Protein AF-A0A916QT45-F1 (afdb_monomer_lite)

Radius of gyration: 19.79 Å; chains: 1; bounding box: 48×44×43 Å

Secondary structure (DSSP, 8-state):
--S--STTSTT--SSS-----HHHHHHHHHHHHHT--TTSSS-HHHHHHHHHHHHHHHHHT--TT------SSHHHHHHHHHHHHHHHHH-STHHHH-GGGSPP--EEEETT--THHHHHHHHTTS-GGGEEEEPB-TTS-B----

InterPro domains:
  IPR002129 Pyridoxal phosphate-dependent decarboxylase, major domain [PF00282] (5-143)
  IPR015421 Pyridoxal phosphate-dependent transferase, major domain [G3DSA:3.40.640.10] (36-143)
  IPR015424 Pyridoxal phosphate-dependent transferase [SSF53383] (1-142)

pLDDT: mean 93.57, std 6.1, range [48.03, 98.12]

Structure (mmCIF, N/CA/C/O backbone):
data_AF-A0A916QT45-F1
#
_entry.id   AF-A0A916QT45-F1
#
loop_
_atom_site.group_PDB
_atom_site.id
_atom_site.type_symbol
_atom_site.label_atom_id
_atom_site.label_alt_id
_atom_site.label_comp_id
_atom_site.label_asym_id
_atom_site.label_entity_id
_atom_site.label_seq_id
_atom_site.pdbx_PDB_ins_code
_atom_site.Cartn_x
_atom_site.Cartn_y
_atom_site.Cartn_z
_atom_site.occupancy
_atom_site.B_iso_or_equiv
_atom_site.auth_seq_id
_atom_site.auth_comp_id
_atom_site.auth_asym_id
_atom_site.auth_atom_id
_atom_site.pdbx_PDB_model_num
ATOM 1 N N . MET A 1 1 ? 25.832 -0.680 -13.614 1.00 63.75 1 MET A N 1
ATOM 2 C CA . MET A 1 1 ? 26.487 -0.327 -12.335 1.00 63.75 1 MET A CA 1
ATOM 3 C C . MET A 1 1 ? 26.883 -1.612 -11.617 1.00 63.75 1 MET A C 1
ATOM 5 O O . MET A 1 1 ? 26.058 -2.522 -11.607 1.00 63.75 1 MET A O 1
ATOM 9 N N . PRO A 1 2 ? 28.110 -1.735 -11.081 1.00 84.38 2 PRO A N 1
ATOM 10 C CA . PRO A 1 2 ? 28.493 -2.879 -10.246 1.00 84.38 2 PRO A CA 1
ATOM 11 C C . PRO A 1 2 ? 27.736 -2.877 -8.898 1.00 84.38 2 PRO A C 1
ATOM 13 O O . PRO A 1 2 ? 27.204 -1.843 -8.504 1.00 84.38 2 PRO A O 1
ATOM 16 N N . TYR A 1 3 ? 27.702 -4.024 -8.204 1.00 88.44 3 TYR A N 1
ATOM 17 C CA . TYR A 1 3 ? 27.077 -4.222 -6.875 1.00 88.44 3 TYR A CA 1
ATOM 18 C C . TYR A 1 3 ? 25.555 -3.999 -6.798 1.00 88.44 3 TYR A C 1
ATOM 20 O O . TYR A 1 3 ? 25.039 -3.455 -5.826 1.00 88.44 3 TYR A O 1
ATOM 28 N N . ALA A 1 4 ? 24.817 -4.432 -7.822 1.00 86.94 4 ALA A N 1
ATOM 29 C CA . ALA A 1 4 ? 23.355 -4.443 -7.780 1.00 86.94 4 ALA A CA 1
ATOM 30 C C . ALA A 1 4 ? 22.813 -5.468 -6.761 1.00 86.94 4 ALA A C 1
ATOM 32 O O . ALA A 1 4 ? 23.509 -6.407 -6.378 1.00 86.94 4 ALA A O 1
ATOM 33 N N . THR A 1 5 ? 21.535 -5.338 -6.400 1.00 86.50 5 THR A N 1
ATOM 34 C CA . THR A 1 5 ? 20.801 -6.172 -5.424 1.00 86.50 5 THR A CA 1
ATOM 35 C C . THR A 1 5 ? 20.829 -7.680 -5.715 1.00 86.50 5 THR A C 1
ATOM 37 O O . THR A 1 5 ? 20.501 -8.485 -4.849 1.00 86.50 5 THR A O 1
ATOM 40 N N . GLY A 1 6 ? 21.198 -8.079 -6.937 1.00 89.62 6 GLY A N 1
ATOM 41 C CA . GLY A 1 6 ? 21.347 -9.479 -7.345 1.00 89.62 6 GLY A CA 1
ATOM 42 C C . GLY A 1 6 ? 20.037 -10.178 -7.716 1.00 89.62 6 GLY A C 1
ATOM 43 O O . GLY A 1 6 ? 20.062 -11.344 -8.101 1.00 89.62 6 GLY A O 1
ATOM 44 N N . ASN A 1 7 ? 18.904 -9.474 -7.672 1.00 91.81 7 ASN A N 1
ATOM 45 C CA . ASN A 1 7 ? 17.571 -10.011 -7.965 1.00 91.81 7 ASN A CA 1
ATOM 46 C C . ASN A 1 7 ? 17.337 -10.418 -9.422 1.00 91.81 7 ASN A C 1
ATOM 48 O O . ASN A 1 7 ? 16.328 -11.043 -9.726 1.00 91.81 7 ASN A O 1
ATOM 52 N N . THR A 1 8 ? 18.270 -10.102 -10.318 1.00 90.94 8 THR A N 1
ATOM 53 C CA . THR A 1 8 ? 18.274 -10.583 -11.705 1.00 90.94 8 THR A CA 1
ATOM 54 C C . THR A 1 8 ? 18.830 -12.001 -11.848 1.00 90.94 8 THR A C 1
ATOM 56 O O . THR A 1 8 ? 18.688 -12.614 -12.905 1.00 90.94 8 THR A O 1
ATOM 59 N N . HIS A 1 9 ? 19.458 -12.547 -10.804 1.00 91.31 9 HIS A N 1
ATOM 60 C CA . HIS A 1 9 ? 19.978 -13.907 -10.818 1.00 91.31 9 HIS A CA 1
ATOM 61 C C . HIS A 1 9 ? 18.821 -14.923 -10.659 1.00 91.31 9 HIS A C 1
ATOM 63 O O . HIS A 1 9 ? 18.029 -14.791 -9.727 1.00 91.31 9 HIS A O 1
ATOM 69 N N . PRO A 1 10 ? 18.741 -16.005 -11.465 1.00 91.25 10 PRO A N 1
ATOM 70 C CA . PRO A 1 10 ? 17.626 -16.972 -11.428 1.00 91.25 10 PRO A CA 1
ATOM 71 C C . PRO A 1 10 ? 17.504 -17.760 -10.110 1.00 91.25 10 PRO A C 1
ATOM 73 O O . PRO A 1 10 ? 16.509 -18.427 -9.864 1.00 91.25 10 PRO A O 1
ATOM 76 N N . ARG A 1 11 ? 18.535 -17.693 -9.262 1.00 92.44 11 ARG A N 1
ATOM 77 C CA . ARG A 1 11 ? 18.569 -18.260 -7.899 1.00 92.44 11 ARG A CA 1
ATOM 78 C C . ARG A 1 11 ? 18.411 -17.211 -6.790 1.00 92.44 11 ARG A C 1
ATOM 80 O O . ARG A 1 11 ? 18.900 -17.415 -5.682 1.00 92.44 11 ARG A O 1
ATOM 87 N N . PHE A 1 12 ? 17.816 -16.061 -7.088 1.00 92.50 12 PHE A N 1
ATOM 88 C CA . PHE A 1 12 ? 17.494 -15.065 -6.072 1.00 92.50 12 PHE A CA 1
ATOM 89 C C . PHE A 1 12 ? 16.175 -15.429 -5.380 1.00 92.50 12 PHE A C 1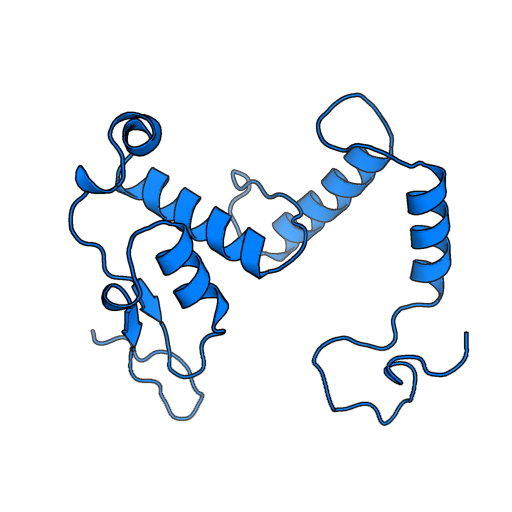
ATOM 91 O O . PHE A 1 12 ? 15.100 -15.243 -5.940 1.00 92.50 12 PHE A O 1
ATOM 98 N N . PHE A 1 13 ? 16.268 -15.943 -4.152 1.00 91.75 13 PHE A N 1
ATOM 99 C CA . PHE A 1 13 ? 15.116 -16.351 -3.330 1.00 91.75 13 PHE A CA 1
ATOM 100 C C . PHE A 1 13 ? 15.026 -15.578 -2.002 1.00 91.75 13 PHE A C 1
ATOM 102 O O . PHE A 1 13 ? 14.330 -15.994 -1.082 1.00 91.75 13 PHE A O 1
ATOM 109 N N . GLY A 1 14 ? 15.769 -14.473 -1.873 1.00 92.19 14 GLY A N 1
ATOM 110 C CA . GLY A 1 14 ? 15.902 -13.723 -0.618 1.00 92.19 14 GLY A CA 1
ATOM 111 C C . GLY A 1 14 ? 14.847 -12.638 -0.391 1.00 92.19 14 GLY A C 1
ATOM 112 O O . GLY A 1 14 ? 14.812 -12.057 0.690 1.00 92.19 14 GLY A O 1
ATOM 113 N N . TRP A 1 15 ? 14.012 -12.329 -1.389 1.00 92.06 15 TRP A N 1
ATOM 114 C CA . TRP A 1 15 ? 12.995 -11.280 -1.290 1.00 92.06 15 TRP A CA 1
ATOM 115 C C . TRP A 1 15 ? 11.810 -11.526 -2.231 1.00 92.06 15 TRP A C 1
ATOM 117 O O . TRP A 1 15 ? 11.900 -12.321 -3.161 1.00 92.06 15 TRP A O 1
ATOM 127 N N . VAL A 1 16 ? 10.703 -10.813 -2.000 1.00 91.00 16 VAL A N 1
ATOM 128 C CA . VAL A 1 16 ? 9.435 -10.978 -2.736 1.00 91.00 16 VAL A CA 1
ATOM 129 C C . VAL A 1 16 ? 9.440 -10.380 -4.152 1.00 91.00 16 VAL A C 1
ATOM 131 O O . VAL A 1 16 ? 8.619 -10.761 -4.980 1.00 91.00 16 VAL A O 1
ATOM 134 N N . HIS A 1 17 ? 10.336 -9.433 -4.455 1.00 88.88 17 HIS A N 1
ATOM 135 C CA . HIS A 1 17 ? 10.357 -8.770 -5.761 1.00 88.88 17 HIS A CA 1
ATOM 136 C C . HIS A 1 17 ? 11.155 -9.585 -6.787 1.00 88.88 17 HIS A C 1
ATOM 138 O O . HIS A 1 17 ? 12.222 -10.121 -6.487 1.00 88.88 17 HIS A O 1
ATOM 144 N N . GLY A 1 18 ? 10.652 -9.641 -8.020 1.00 88.69 18 GLY A N 1
ATOM 145 C CA . GLY A 1 18 ? 11.288 -10.376 -9.112 1.00 88.69 18 GLY A CA 1
ATOM 146 C C . GLY A 1 18 ? 12.478 -9.652 -9.752 1.00 88.69 18 GLY A C 1
ATOM 147 O O . GLY A 1 18 ? 12.954 -8.621 -9.270 1.00 88.69 18 GLY A O 1
ATOM 148 N N . ALA A 1 19 ? 12.929 -10.196 -10.884 1.00 89.94 19 ALA A N 1
ATOM 149 C CA . ALA A 1 19 ? 14.023 -9.664 -11.702 1.00 89.94 19 ALA A CA 1
ATOM 150 C C . ALA A 1 19 ? 13.630 -8.457 -12.582 1.00 89.94 19 ALA A C 1
ATOM 152 O O . ALA A 1 19 ? 14.503 -7.829 -13.177 1.00 89.94 19 ALA A O 1
ATOM 153 N N . GLY A 1 20 ? 12.333 -8.136 -12.666 1.00 88.56 20 GLY A N 1
ATOM 154 C CA . GLY A 1 20 ? 11.779 -7.174 -13.625 1.00 88.56 20 GLY A CA 1
ATOM 155 C C . GLY A 1 20 ? 11.540 -7.786 -15.012 1.00 88.56 20 GLY A C 1
ATOM 156 O O . GLY A 1 20 ? 11.966 -8.907 -15.292 1.00 88.56 20 GLY A O 1
ATOM 157 N N . LEU A 1 21 ? 10.834 -7.059 -15.881 1.00 91.56 21 LEU A N 1
ATOM 158 C CA . LEU A 1 21 ? 10.606 -7.452 -17.276 1.00 91.56 21 LEU A CA 1
ATOM 159 C C . LEU A 1 21 ? 11.463 -6.581 -18.208 1.00 91.56 21 LEU A C 1
ATOM 161 O O . LEU A 1 21 ? 11.578 -5.380 -17.957 1.00 91.56 21 LEU A O 1
ATOM 165 N N . PRO A 1 22 ? 12.006 -7.113 -19.322 1.00 91.12 22 PRO A N 1
ATOM 166 C CA . PRO A 1 22 ? 12.753 -6.302 -20.287 1.00 91.12 22 PRO A CA 1
ATOM 167 C C . PRO A 1 22 ? 11.962 -5.093 -20.808 1.00 91.12 22 PRO A C 1
ATOM 169 O O . PRO A 1 22 ? 12.509 -4.002 -20.935 1.00 91.12 22 PRO A O 1
ATOM 172 N N . VAL A 1 23 ? 10.654 -5.262 -21.036 1.00 95.69 23 VAL A N 1
ATOM 173 C CA . VAL A 1 23 ? 9.757 -4.174 -21.460 1.00 95.69 23 VAL A CA 1
ATOM 174 C C . VAL A 1 23 ? 9.628 -3.067 -20.406 1.00 95.69 23 VAL A C 1
ATOM 176 O O . VAL A 1 23 ? 9.498 -1.897 -20.762 1.00 95.69 23 VAL A O 1
ATOM 179 N N . SER A 1 24 ? 9.743 -3.399 -19.114 1.00 94.06 24 SER A N 1
ATOM 180 C CA . SER A 1 24 ? 9.674 -2.416 -18.029 1.00 94.06 24 SER A CA 1
ATOM 181 C C . SER A 1 24 ? 10.833 -1.426 -18.079 1.00 94.06 24 SER A C 1
ATOM 183 O O . SER A 1 24 ? 10.642 -0.277 -17.717 1.00 94.06 24 SER A O 1
ATOM 185 N N . VAL A 1 25 ? 12.007 -1.814 -18.589 1.00 94.19 25 VAL A N 1
ATOM 186 C CA . VAL A 1 25 ? 13.143 -0.885 -18.740 1.00 94.19 25 VAL A CA 1
ATOM 187 C C . VAL A 1 25 ? 12.794 0.259 -19.695 1.00 94.19 25 VAL A C 1
ATOM 189 O O . VAL A 1 25 ? 13.102 1.416 -19.419 1.00 94.19 25 VAL A O 1
ATOM 192 N N . GLY A 1 26 ? 12.118 -0.054 -20.805 1.00 96.19 26 GLY A N 1
ATOM 193 C CA . GLY A 1 26 ? 11.636 0.957 -21.745 1.00 96.19 26 GLY A CA 1
ATOM 194 C C . GLY A 1 26 ? 10.554 1.843 -21.128 1.00 96.19 26 GLY A C 1
ATOM 195 O O . GLY A 1 26 ? 10.610 3.062 -21.273 1.00 96.19 26 GLY A O 1
ATOM 196 N N . ALA A 1 27 ? 9.610 1.247 -20.394 1.00 95.50 27 ALA A N 1
ATOM 197 C CA . ALA A 1 27 ? 8.563 1.993 -19.698 1.00 95.50 27 ALA A CA 1
ATOM 198 C C . ALA A 1 27 ? 9.137 2.957 -18.642 1.00 95.50 27 ALA A C 1
ATOM 200 O O . ALA A 1 27 ? 8.723 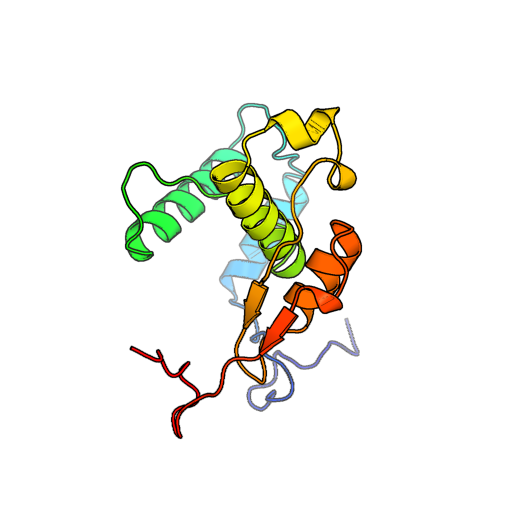4.111 -18.592 1.00 95.50 27 ALA A O 1
ATOM 201 N N . GLU A 1 28 ? 10.133 2.522 -17.864 1.00 95.94 28 GLU A N 1
ATOM 202 C CA . GLU A 1 28 ? 10.834 3.356 -16.878 1.00 95.94 28 GLU A CA 1
ATOM 203 C C . GLU A 1 28 ? 11.582 4.520 -17.537 1.00 95.94 28 GLU A C 1
ATOM 205 O O . GLU A 1 28 ? 11.518 5.650 -17.056 1.00 95.94 28 GLU A O 1
ATOM 210 N N . LEU A 1 29 ? 12.242 4.285 -18.678 1.00 97.31 29 LEU A N 1
ATOM 211 C CA . LEU A 1 29 ? 12.882 5.361 -19.439 1.00 97.31 29 LEU A CA 1
ATOM 212 C C . LEU A 1 29 ? 11.851 6.400 -19.900 1.00 97.31 29 LEU A C 1
ATOM 214 O O . LEU A 1 29 ? 12.066 7.599 -19.722 1.00 97.31 29 LEU A O 1
ATOM 218 N N . VAL A 1 30 ? 10.719 5.953 -20.452 1.00 96.06 30 VAL A N 1
ATOM 219 C CA . VAL A 1 30 ? 9.630 6.849 -20.868 1.00 96.06 30 VAL A CA 1
ATOM 220 C C . VAL A 1 30 ? 9.095 7.630 -19.668 1.00 96.06 30 VAL A C 1
ATOM 222 O O . VAL A 1 30 ? 9.046 8.857 -19.732 1.00 96.06 30 VAL A O 1
ATOM 225 N N . ALA A 1 31 ? 8.773 6.960 -18.560 1.00 95.38 31 ALA A N 1
ATOM 226 C CA . ALA A 1 31 ? 8.284 7.604 -17.342 1.00 95.38 31 ALA A CA 1
ATOM 227 C C . ALA A 1 31 ? 9.264 8.671 -16.822 1.00 95.38 31 ALA A C 1
ATOM 229 O O . ALA A 1 31 ? 8.853 9.799 -16.534 1.00 95.38 31 ALA A O 1
ATOM 230 N N . ALA A 1 32 ? 10.563 8.356 -16.788 1.00 96.81 32 ALA A N 1
ATOM 231 C CA . ALA A 1 32 ? 11.607 9.288 -16.374 1.00 96.81 32 ALA A CA 1
ATOM 232 C C . ALA A 1 32 ? 11.703 10.510 -17.305 1.00 96.81 32 ALA A C 1
ATOM 234 O O . ALA A 1 32 ? 11.803 11.639 -16.827 1.00 96.81 32 ALA A O 1
ATOM 235 N N . THR A 1 33 ? 11.634 10.312 -18.627 1.00 96.31 33 THR A N 1
ATOM 236 C CA . THR A 1 33 ? 11.686 11.423 -19.600 1.00 96.31 33 THR A CA 1
ATOM 237 C C . THR A 1 33 ? 10.434 12.297 -19.586 1.00 96.31 33 THR A C 1
ATOM 239 O O . THR A 1 33 ? 10.531 13.510 -19.759 1.00 96.31 33 THR A O 1
ATOM 242 N N . MET A 1 34 ? 9.268 11.698 -19.340 1.00 94.31 34 MET A N 1
ATOM 243 C CA . MET A 1 34 ? 7.990 12.399 -19.239 1.00 94.31 34 MET A CA 1
ATOM 244 C C . MET A 1 34 ? 7.900 13.273 -17.985 1.00 94.31 34 MET A C 1
ATOM 246 O O . MET A 1 34 ? 7.102 14.211 -17.974 1.00 94.31 34 MET A O 1
ATOM 250 N N . ASN A 1 35 ? 8.674 12.954 -16.934 1.00 94.38 35 ASN A N 1
ATOM 251 C CA . ASN A 1 35 ? 8.766 13.694 -15.668 1.00 94.38 35 ASN A CA 1
ATOM 252 C C . ASN A 1 35 ? 7.398 14.214 -15.180 1.00 94.38 35 ASN A C 1
ATOM 254 O O . ASN A 1 35 ? 7.211 15.392 -14.861 1.00 94.38 35 ASN A O 1
ATOM 258 N N . SER A 1 36 ? 6.397 13.335 -15.245 1.00 93.56 36 SER A N 1
ATOM 259 C CA . SER A 1 36 ? 4.998 13.720 -15.101 1.00 93.56 36 SER A CA 1
ATOM 260 C C . SER A 1 36 ? 4.593 13.779 -13.636 1.00 93.56 36 SER A C 1
ATOM 262 O O . SER A 1 36 ? 4.889 12.883 -12.850 1.00 93.56 36 SER A O 1
ATOM 264 N N . ASN A 1 37 ? 3.863 14.830 -13.272 1.00 92.62 37 ASN A N 1
ATOM 265 C CA . ASN A 1 37 ? 3.153 14.903 -12.003 1.00 92.62 37 ASN A CA 1
ATOM 266 C C . ASN A 1 37 ? 1.695 14.472 -12.232 1.00 92.62 37 ASN A C 1
ATOM 268 O O . ASN A 1 37 ? 0.961 15.153 -12.950 1.00 92.62 37 ASN A O 1
ATOM 272 N N . CYS A 1 38 ? 1.280 13.358 -11.622 1.00 92.31 38 CYS A N 1
ATOM 273 C CA . CYS A 1 38 ? -0.075 12.801 -11.758 1.00 92.31 38 CYS A CA 1
ATOM 274 C C . CYS A 1 38 ? -1.092 13.386 -10.757 1.00 92.31 38 CYS A C 1
ATOM 276 O O . CYS A 1 38 ? -2.166 12.830 -10.571 1.00 92.31 38 CYS A O 1
ATOM 278 N N . GLY A 1 39 ? -0.788 14.519 -10.114 1.00 89.62 39 GLY A N 1
ATOM 279 C CA . GLY A 1 39 ? -1.725 15.219 -9.225 1.00 89.62 39 GLY A CA 1
ATOM 280 C C . GLY A 1 39 ? -2.815 16.020 -9.953 1.00 89.62 39 GLY A C 1
ATOM 281 O O . GLY A 1 39 ? -3.663 16.623 -9.302 1.00 89.62 39 GLY A O 1
ATOM 282 N N . GLY A 1 40 ? -2.786 16.069 -11.289 1.00 85.44 40 GLY A N 1
ATOM 283 C CA . GLY A 1 40 ? -3.774 16.739 -12.136 1.00 85.44 40 GLY A CA 1
ATOM 284 C C . GLY A 1 40 ? -3.259 16.965 -13.562 1.00 85.44 40 GLY A C 1
ATOM 285 O O . GLY A 1 40 ? -2.191 16.467 -13.916 1.00 85.44 40 GLY A O 1
ATOM 286 N N . ARG A 1 41 ? -3.968 17.809 -14.332 1.00 87.75 41 ARG A N 1
ATOM 287 C CA . ARG A 1 41 ? -3.747 18.104 -15.770 1.00 87.75 41 ARG A CA 1
ATOM 288 C C . ARG A 1 41 ? -4.220 16.977 -16.699 1.00 87.75 41 ARG A C 1
ATOM 290 O O . ARG A 1 41 ? -4.762 15.980 -16.242 1.00 87.75 41 ARG A O 1
ATOM 297 N N . ASP A 1 42 ? -4.052 17.200 -17.999 1.00 90.19 42 ASP A N 1
ATOM 298 C CA . ASP A 1 42 ? -4.442 16.293 -19.077 1.00 90.19 42 ASP A CA 1
ATOM 299 C C . ASP A 1 42 ? -3.180 15.832 -19.822 1.00 90.19 42 ASP A C 1
ATOM 301 O O . ASP A 1 42 ? -2.597 16.577 -20.614 1.00 90.19 42 ASP A O 1
ATOM 305 N N . HIS A 1 43 ? -2.663 14.657 -19.457 1.00 92.75 43 HIS A N 1
ATOM 306 C CA . HIS A 1 43 ? -1.481 14.058 -20.078 1.00 92.75 43 HIS A CA 1
ATOM 307 C C . HIS A 1 43 ? -1.530 12.531 -20.005 1.00 92.75 43 HIS A C 1
ATOM 309 O O . HIS A 1 43 ? -2.176 11.942 -19.139 1.00 92.75 43 HIS A O 1
ATOM 315 N N . GLY A 1 44 ? -0.806 11.882 -20.920 1.00 94.38 44 GLY A N 1
ATOM 316 C CA . GLY A 1 44 ? -0.905 10.438 -21.135 1.00 94.38 44 GLY A CA 1
ATOM 317 C C . GLY A 1 44 ? -0.546 9.567 -19.927 1.00 94.38 44 GLY A C 1
ATOM 318 O O . GLY A 1 44 ? -1.037 8.447 -19.842 1.00 94.38 44 GLY A O 1
ATOM 319 N N . ALA A 1 45 ? 0.254 10.052 -18.969 1.00 95.25 45 ALA A N 1
ATOM 320 C CA . ALA A 1 45 ? 0.586 9.261 -17.782 1.00 95.25 45 ALA A CA 1
ATOM 321 C C . ALA A 1 45 ? -0.642 9.021 -16.882 1.00 95.25 45 ALA A C 1
ATOM 323 O O . ALA A 1 45 ? -0.760 7.946 -16.299 1.00 95.25 45 ALA A O 1
ATOM 324 N N . ILE A 1 46 ? -1.583 9.975 -16.825 1.00 95.19 46 ILE A N 1
ATOM 325 C CA . ILE A 1 46 ? -2.856 9.807 -16.103 1.00 95.19 46 ILE A CA 1
ATOM 326 C C . ILE A 1 46 ? -3.738 8.765 -16.794 1.00 95.19 46 ILE A C 1
ATOM 328 O O . ILE A 1 46 ? -4.339 7.933 -16.120 1.00 95.19 46 ILE A O 1
ATOM 332 N N . GLU A 1 47 ? -3.791 8.763 -18.128 1.00 95.38 47 GLU A N 1
ATOM 333 C CA . GLU A 1 47 ? -4.581 7.769 -18.866 1.00 95.38 47 GLU A CA 1
ATOM 334 C C . GLU A 1 47 ? -4.003 6.356 -18.728 1.00 95.38 47 GLU A C 1
ATOM 336 O O . GLU A 1 47 ? -4.751 5.388 -18.596 1.00 95.38 47 GLU A O 1
ATOM 341 N N . VAL A 1 48 ? -2.673 6.225 -18.683 1.00 95.94 48 VAL A N 1
ATOM 342 C CA . VAL A 1 48 ? -2.011 4.945 -18.389 1.00 95.94 48 VAL A CA 1
ATOM 343 C C . VAL A 1 48 ? -2.345 4.467 -16.975 1.00 95.94 48 VAL A C 1
ATOM 345 O O . VAL A 1 48 ? -2.675 3.295 -16.798 1.00 95.94 48 VAL A O 1
ATOM 348 N N . GLU A 1 49 ? -2.299 5.351 -15.973 1.00 95.62 49 GLU A N 1
ATOM 349 C CA . GLU A 1 49 ? -2.702 5.009 -14.604 1.00 95.62 49 GLU A CA 1
ATOM 350 C C . GLU A 1 49 ? -4.161 4.536 -14.554 1.00 95.62 49 GLU A C 1
ATOM 352 O O . GLU A 1 49 ? -4.428 3.467 -14.005 1.00 95.62 49 GLU A O 1
ATOM 357 N N . ARG A 1 50 ? -5.091 5.263 -15.186 1.00 94.88 50 ARG A N 1
ATOM 358 C CA . ARG A 1 50 ? -6.506 4.864 -15.265 1.00 94.88 50 ARG A CA 1
ATOM 359 C C . ARG A 1 50 ? -6.682 3.494 -15.904 1.00 94.88 50 ARG A C 1
ATOM 361 O O . ARG A 1 50 ? -7.329 2.645 -15.307 1.00 94.88 50 ARG A O 1
ATOM 368 N N . ALA A 1 51 ? -6.040 3.235 -17.042 1.00 96.56 51 ALA A N 1
ATOM 369 C CA . ALA A 1 51 ? -6.132 1.938 -17.710 1.00 96.56 51 ALA A CA 1
ATOM 370 C C . ALA A 1 51 ? -5.638 0.779 -16.821 1.00 96.56 51 ALA A C 1
ATOM 372 O O . ALA A 1 51 ? -6.236 -0.299 -16.813 1.00 96.56 51 ALA A O 1
ATOM 373 N N . VAL A 1 52 ? -4.567 0.993 -16.045 1.00 96.88 52 VAL A N 1
ATOM 374 C CA . VAL A 1 52 ? -4.073 0.002 -15.073 1.00 96.88 52 VAL A CA 1
ATOM 375 C C . VAL A 1 52 ? -5.071 -0.201 -13.932 1.00 96.88 52 VAL A C 1
ATOM 377 O O . VAL A 1 52 ? -5.331 -1.342 -13.548 1.00 96.88 52 VAL A O 1
ATOM 380 N N . LEU A 1 53 ? -5.633 0.880 -13.390 1.00 96.75 53 LEU A N 1
ATOM 381 C CA . LEU A 1 53 ? -6.605 0.820 -12.298 1.00 96.75 53 LEU A CA 1
ATOM 382 C C . LEU A 1 53 ? -7.915 0.151 -12.731 1.00 96.75 53 LEU A C 1
ATOM 384 O O . LEU A 1 53 ? -8.406 -0.711 -12.006 1.00 96.75 53 LEU A O 1
ATOM 388 N N . ASP A 1 54 ? -8.430 0.477 -13.914 1.00 95.81 54 ASP A N 1
ATOM 389 C CA . ASP A 1 54 ? -9.634 -0.132 -14.487 1.00 95.81 54 ASP A CA 1
ATOM 390 C C . ASP A 1 54 ? -9.439 -1.636 -14.693 1.00 95.81 54 ASP A C 1
ATOM 392 O O . ASP A 1 54 ? -10.296 -2.440 -14.321 1.00 95.81 54 ASP A O 1
ATOM 396 N N . TRP A 1 55 ? -8.273 -2.041 -15.211 1.00 97.25 55 TRP A N 1
ATOM 397 C CA . TRP A 1 55 ? -7.929 -3.455 -15.336 1.00 97.25 55 TRP A CA 1
ATOM 398 C C . TRP A 1 55 ? -7.873 -4.156 -13.971 1.00 97.25 55 TRP A C 1
ATOM 400 O O . TRP A 1 55 ? -8.455 -5.231 -13.816 1.00 97.25 55 TRP A O 1
ATOM 410 N N . LEU A 1 56 ? -7.223 -3.547 -12.970 1.00 97.00 56 LEU A N 1
ATOM 411 C CA . LEU A 1 56 ? -7.148 -4.094 -11.610 1.00 97.00 56 LEU A CA 1
ATOM 412 C C . LEU A 1 56 ? -8.534 -4.236 -10.970 1.00 97.00 56 LEU A C 1
ATOM 414 O O . LEU A 1 56 ? -8.817 -5.266 -10.357 1.00 97.00 56 LEU A O 1
ATOM 418 N N . LEU A 1 57 ? -9.400 -3.233 -11.123 1.00 96.69 57 LEU A N 1
ATOM 419 C CA . LEU A 1 57 ? -10.774 -3.271 -10.626 1.00 96.69 57 LEU A CA 1
ATOM 420 C C . LEU A 1 57 ? -11.562 -4.402 -11.297 1.00 96.69 57 LEU A C 1
ATOM 422 O O . LEU A 1 57 ? -12.167 -5.208 -10.586 1.00 96.69 57 LEU A O 1
ATOM 426 N N . ALA A 1 58 ? -11.457 -4.543 -12.621 1.00 95.50 58 ALA A N 1
ATOM 427 C CA . ALA A 1 58 ? -12.146 -5.586 -13.380 1.00 95.50 58 ALA A CA 1
ATOM 428 C C . ALA A 1 58 ? -11.767 -7.015 -12.945 1.00 95.50 58 ALA A C 1
ATOM 430 O O . ALA A 1 58 ? -12.614 -7.908 -12.965 1.00 95.50 58 ALA A O 1
ATOM 431 N N . VAL A 1 59 ? -10.518 -7.250 -12.519 1.00 97.00 59 VAL A N 1
ATOM 432 C CA . VAL A 1 59 ? -10.067 -8.576 -12.043 1.00 97.00 59 VAL A CA 1
ATOM 433 C C . VAL A 1 59 ? -10.206 -8.776 -10.530 1.00 97.00 59 VAL A C 1
ATOM 435 O O . VAL A 1 59 ? -10.001 -9.885 -10.040 1.00 97.00 59 VAL A O 1
ATOM 438 N N . SER A 1 60 ? -10.542 -7.727 -9.775 1.00 95.12 60 SER A N 1
ATOM 439 C CA . SER A 1 60 ? -10.601 -7.775 -8.305 1.00 95.12 60 SER A CA 1
ATOM 440 C C . SER A 1 60 ? -11.878 -8.405 -7.739 1.00 95.12 60 SER A C 1
ATOM 442 O O . SER A 1 60 ? -11.897 -8.793 -6.572 1.00 95.12 60 SER A O 1
ATOM 444 N N . GLY A 1 61 ? -12.951 -8.483 -8.535 1.00 94.94 61 GLY A N 1
ATOM 445 C CA . GLY A 1 61 ? -14.276 -8.902 -8.064 1.00 94.94 61 GLY A CA 1
ATOM 446 C C . GLY A 1 61 ? -14.993 -7.865 -7.184 1.00 94.94 61 GLY A C 1
ATOM 447 O O . GLY A 1 61 ? -15.982 -8.198 -6.532 1.00 94.94 61 GLY A O 1
ATOM 448 N N . LEU A 1 62 ? -14.496 -6.625 -7.134 1.00 94.81 62 LEU A N 1
ATOM 449 C CA . LEU A 1 62 ? -15.164 -5.495 -6.486 1.00 94.81 62 LEU A CA 1
ATOM 450 C C . LEU A 1 62 ? -16.354 -4.994 -7.328 1.00 94.81 62 LEU A C 1
ATOM 452 O O . LEU A 1 62 ? -16.391 -5.236 -8.533 1.00 94.81 62 LEU A O 1
ATOM 456 N N . PRO A 1 63 ? -17.336 -4.299 -6.720 1.00 94.81 63 PRO A N 1
ATOM 457 C CA . PRO A 1 63 ? -18.458 -3.732 -7.467 1.00 94.81 63 PRO A CA 1
ATOM 458 C C . PRO A 1 63 ? -17.998 -2.647 -8.450 1.00 94.81 63 PRO A C 1
ATOM 460 O O . PRO A 1 63 ? -17.044 -1.929 -8.164 1.00 94.81 63 PRO A O 1
ATOM 463 N N . ASP A 1 64 ? -18.757 -2.434 -9.527 1.00 92.44 64 ASP A N 1
ATOM 464 C CA . ASP A 1 64 ? -18.482 -1.404 -10.551 1.00 92.44 64 ASP A CA 1
ATOM 465 C C . ASP A 1 64 ? -18.413 0.027 -9.988 1.00 92.44 64 ASP A C 1
ATOM 467 O O . ASP A 1 64 ? -17.849 0.928 -10.597 1.00 92.44 64 ASP A O 1
ATOM 471 N N . SER A 1 65 ? -18.986 0.253 -8.803 1.00 94.75 65 SER A N 1
ATOM 472 C CA . SER A 1 65 ? -18.906 1.527 -8.085 1.00 94.75 65 SER A CA 1
ATOM 473 C C . SER A 1 65 ? -17.589 1.730 -7.323 1.00 94.75 65 SER A C 1
ATOM 475 O O . SER A 1 65 ? -17.440 2.738 -6.630 1.00 94.75 65 SER A O 1
ATOM 477 N N . ALA A 1 66 ? -16.683 0.750 -7.331 1.00 95.50 66 ALA A N 1
ATOM 478 C CA . ALA A 1 66 ? -15.401 0.842 -6.651 1.00 95.50 66 ALA A CA 1
ATOM 479 C C . ALA A 1 66 ? -14.461 1.818 -7.369 1.00 95.50 66 ALA A C 1
ATOM 481 O O . ALA A 1 66 ? -14.517 2.007 -8.579 1.00 95.50 66 ALA A O 1
ATOM 482 N N . SER A 1 67 ? -13.566 2.426 -6.597 1.00 94.62 67 SER A N 1
ATOM 483 C CA . SER A 1 67 ? -12.490 3.267 -7.108 1.00 94.62 67 SER A CA 1
ATOM 484 C C . SER A 1 67 ? -11.153 2.799 -6.549 1.00 94.62 67 SER A C 1
ATOM 486 O O . SER A 1 67 ? -11.088 2.132 -5.513 1.00 94.62 67 SER A O 1
ATOM 488 N N . ALA A 1 68 ? -10.078 3.137 -7.251 1.00 95.38 68 ALA A N 1
ATOM 489 C CA . ALA A 1 68 ? -8.725 2.762 -6.880 1.00 95.38 68 ALA A CA 1
ATOM 490 C C . ALA A 1 68 ? -7.752 3.916 -7.147 1.00 95.38 68 ALA A C 1
ATOM 492 O O . ALA A 1 68 ? -8.071 4.871 -7.852 1.00 95.38 68 ALA A O 1
ATOM 493 N N . ILE A 1 69 ? -6.568 3.829 -6.544 1.00 95.50 69 ILE A N 1
ATOM 494 C CA . ILE A 1 69 ? -5.475 4.782 -6.729 1.00 95.50 69 ILE A CA 1
ATOM 495 C C . ILE A 1 69 ? -4.143 4.040 -6.615 1.00 95.50 69 ILE A C 1
ATOM 497 O O . ILE A 1 69 ? -3.996 3.153 -5.766 1.00 95.50 69 ILE A O 1
ATOM 501 N N . LEU A 1 70 ? -3.166 4.395 -7.453 1.00 96.00 70 LEU A N 1
ATOM 502 C CA . LEU A 1 70 ? -1.802 3.900 -7.295 1.00 96.00 70 LEU A CA 1
ATOM 503 C C . LEU A 1 70 ? -1.110 4.635 -6.145 1.00 96.00 70 LEU A C 1
ATOM 505 O O . LEU A 1 70 ? -1.298 5.826 -5.915 1.00 96.00 70 LEU A O 1
ATOM 509 N N . THR A 1 71 ? -0.292 3.907 -5.392 1.00 96.44 71 THR A N 1
ATOM 510 C CA . THR A 1 71 ? 0.467 4.467 -4.269 1.00 96.44 71 THR A CA 1
ATOM 511 C C . THR A 1 71 ? 1.935 4.102 -4.403 1.00 96.44 71 THR A C 1
ATOM 513 O O . THR A 1 71 ? 2.295 3.166 -5.112 1.00 96.44 71 THR A O 1
ATOM 516 N N . THR A 1 72 ? 2.797 4.796 -3.665 1.00 93.88 72 THR A N 1
ATOM 517 C CA . THR A 1 72 ? 4.248 4.545 -3.652 1.00 93.88 72 THR A CA 1
ATOM 518 C C . THR A 1 72 ? 4.650 3.249 -2.934 1.00 93.88 72 THR A C 1
ATOM 520 O O . THR A 1 72 ? 5.835 2.983 -2.744 1.00 93.88 72 THR A O 1
ATOM 523 N N . GLY A 1 73 ? 3.679 2.429 -2.522 1.00 95.19 73 GLY A N 1
ATOM 524 C CA . GLY A 1 73 ? 3.902 1.103 -1.965 1.00 95.19 73 GLY A CA 1
ATOM 525 C C . GLY A 1 73 ? 2.790 0.661 -1.020 1.00 95.19 73 GLY A C 1
ATOM 526 O O . GLY A 1 73 ? 1.976 1.459 -0.550 1.00 95.19 73 GLY A O 1
ATOM 527 N N . THR A 1 74 ? 2.800 -0.626 -0.672 1.00 95.06 74 THR A N 1
ATOM 528 C CA . THR A 1 74 ? 1.748 -1.259 0.136 1.00 95.06 74 THR A CA 1
ATOM 529 C C . THR A 1 74 ? 1.513 -0.563 1.476 1.00 95.06 74 THR A C 1
ATOM 531 O O . THR A 1 74 ? 0.375 -0.474 1.911 1.00 95.06 74 THR A O 1
ATOM 534 N N . SER A 1 75 ? 2.545 -0.006 2.118 1.00 96.56 75 SER A N 1
ATOM 535 C CA . SER A 1 75 ? 2.376 0.727 3.380 1.00 96.56 75 SER A CA 1
ATOM 536 C C . SER A 1 75 ? 1.467 1.957 3.241 1.00 96.56 75 SER A C 1
ATOM 538 O O . SER A 1 75 ? 0.631 2.187 4.111 1.00 96.56 75 SER A O 1
ATOM 540 N N . GLN A 1 76 ? 1.587 2.722 2.147 1.00 97.75 76 GLN A N 1
ATOM 541 C CA . GLN A 1 76 ? 0.702 3.864 1.883 1.00 97.75 76 GLN A CA 1
ATOM 542 C C . GLN A 1 76 ? -0.708 3.389 1.523 1.00 97.75 76 GLN A C 1
ATOM 544 O O . GLN A 1 76 ? -1.683 3.908 2.064 1.00 97.75 76 GLN A O 1
ATOM 549 N N . ALA A 1 77 ? -0.822 2.339 0.702 1.00 97.44 77 ALA A N 1
ATOM 550 C CA . ALA A 1 77 ? -2.110 1.710 0.414 1.00 97.44 77 ALA A CA 1
ATOM 551 C C . ALA A 1 77 ? -2.825 1.239 1.694 1.00 97.44 77 ALA A C 1
ATOM 553 O O . ALA A 1 77 ? -4.024 1.455 1.836 1.00 97.44 77 ALA A O 1
ATOM 554 N N . THR A 1 78 ? -2.101 0.661 2.660 1.00 97.81 78 THR A N 1
ATOM 555 C CA . THR A 1 78 ? -2.658 0.244 3.955 1.00 97.81 78 THR A CA 1
ATOM 556 C C . THR A 1 78 ? -3.209 1.426 4.756 1.00 97.81 78 THR A C 1
ATOM 558 O O . THR A 1 78 ? -4.316 1.329 5.283 1.00 97.81 78 THR A O 1
ATOM 561 N N . ILE A 1 79 ? -2.482 2.546 4.827 1.00 97.94 79 ILE A N 1
ATOM 562 C CA . ILE A 1 79 ? -2.961 3.757 5.517 1.00 97.94 79 ILE A CA 1
ATOM 563 C C . ILE A 1 79 ? -4.237 4.283 4.851 1.00 97.94 79 ILE A C 1
ATOM 565 O O . ILE A 1 79 ? -5.209 4.592 5.544 1.00 97.94 79 ILE A O 1
ATOM 569 N N . LEU A 1 80 ? -4.266 4.349 3.516 1.00 97.69 80 LEU A N 1
ATOM 570 C CA . LEU A 1 80 ? -5.446 4.798 2.775 1.00 97.69 80 LEU A CA 1
ATOM 571 C C . LEU A 1 80 ? -6.635 3.852 2.966 1.00 97.69 80 LEU A C 1
ATOM 573 O O . LEU A 1 80 ? -7.740 4.324 3.223 1.00 97.69 80 LEU A O 1
ATOM 577 N N . ALA A 1 81 ? -6.413 2.538 2.920 1.00 96.81 81 ALA A N 1
ATOM 578 C CA . ALA A 1 81 ? -7.458 1.539 3.127 1.00 96.81 81 ALA A CA 1
ATOM 579 C C . ALA A 1 81 ? -8.075 1.636 4.532 1.00 96.81 81 ALA A C 1
ATOM 581 O O . ALA A 1 81 ? -9.297 1.686 4.668 1.00 96.81 81 ALA A O 1
ATOM 582 N N . LEU A 1 82 ? -7.249 1.737 5.580 1.00 97.25 82 LEU A N 1
ATOM 583 C CA . LEU A 1 82 ? -7.730 1.912 6.955 1.00 97.25 82 LEU A CA 1
ATOM 584 C C . LEU A 1 82 ? -8.420 3.269 7.152 1.00 97.25 82 LEU A C 1
ATOM 586 O O . LEU A 1 82 ? -9.423 3.357 7.858 1.00 97.25 82 LEU A O 1
ATOM 590 N N . THR A 1 83 ? -7.929 4.322 6.497 1.00 97.12 83 THR A N 1
ATOM 591 C CA . THR A 1 83 ? -8.567 5.647 6.508 1.00 97.12 83 THR A CA 1
ATOM 592 C C . THR A 1 83 ? -9.941 5.609 5.839 1.00 97.12 83 THR A C 1
ATOM 594 O O . THR A 1 83 ? -10.901 6.158 6.381 1.00 97.12 83 THR A O 1
ATOM 597 N N . ALA A 1 84 ? -10.062 4.936 4.693 1.00 96.44 84 ALA A N 1
ATOM 598 C CA . ALA A 1 84 ? -11.328 4.749 3.994 1.00 96.44 84 ALA A CA 1
ATOM 599 C C . ALA A 1 84 ? -12.315 3.929 4.838 1.00 96.44 84 ALA A C 1
ATOM 601 O O . ALA A 1 84 ? -13.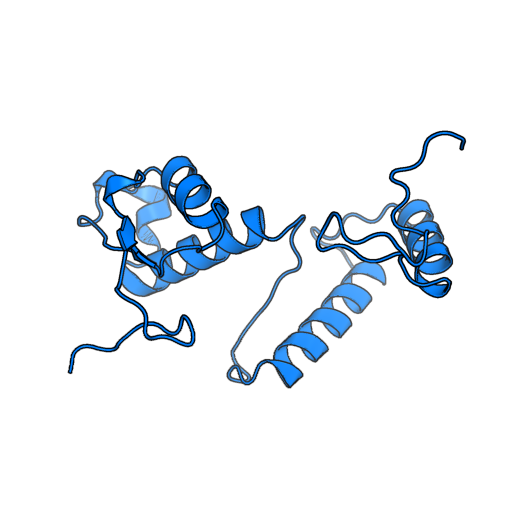466 4.339 4.993 1.00 96.44 84 ALA A O 1
ATOM 602 N N . ALA A 1 85 ? -11.857 2.834 5.457 1.00 96.56 85 ALA A N 1
ATOM 603 C CA . ALA A 1 85 ? -12.667 2.019 6.362 1.00 96.56 85 ALA A CA 1
ATOM 604 C C . ALA A 1 85 ? -13.165 2.827 7.573 1.00 96.56 85 ALA A C 1
ATOM 606 O O . ALA A 1 85 ? -14.358 2.813 7.878 1.00 96.56 85 ALA A O 1
ATOM 607 N N . ARG A 1 86 ? -12.282 3.605 8.214 1.00 96.69 86 ARG A N 1
ATOM 608 C CA . ARG A 1 86 ? -12.646 4.515 9.310 1.00 96.69 86 ARG A CA 1
ATOM 609 C C . ARG A 1 86 ? -13.711 5.516 8.873 1.00 96.69 86 ARG A C 1
ATOM 611 O O . ARG A 1 86 ? -14.717 5.658 9.557 1.00 96.69 86 ARG A O 1
ATOM 618 N N . ASN A 1 87 ? -13.500 6.200 7.749 1.00 96.38 87 ASN A N 1
ATOM 619 C CA . ASN A 1 87 ? -14.437 7.219 7.276 1.00 96.38 87 ASN A CA 1
ATOM 620 C C . ASN A 1 87 ? -15.790 6.607 6.885 1.00 96.38 87 ASN A C 1
ATOM 622 O O . ASN A 1 87 ? -16.831 7.221 7.097 1.00 96.38 87 ASN A O 1
ATOM 626 N N . LYS A 1 88 ? -15.795 5.382 6.345 1.00 95.75 88 LYS A N 1
ATOM 627 C CA . LYS A 1 88 ? -17.029 4.644 6.057 1.00 95.75 88 LYS A CA 1
ATOM 628 C C . LYS A 1 88 ? -17.798 4.292 7.333 1.00 95.75 88 LYS A C 1
ATOM 630 O O . LYS A 1 88 ? -19.022 4.366 7.322 1.00 95.75 88 LYS A O 1
ATOM 635 N N . GLN A 1 89 ? -17.093 3.910 8.398 1.00 96.31 89 GLN A N 1
ATOM 636 C CA . GLN A 1 89 ? -17.692 3.474 9.661 1.00 96.31 89 GLN A CA 1
ATOM 637 C C . GLN A 1 89 ? -18.155 4.638 10.549 1.00 96.31 89 GLN A C 1
ATOM 639 O O . GLN A 1 89 ? -19.203 4.543 11.181 1.00 96.31 89 GLN A O 1
ATOM 644 N N . PHE A 1 90 ? -17.370 5.714 10.623 1.00 95.94 90 PHE A N 1
ATOM 645 C CA . PHE A 1 90 ? -17.564 6.804 11.587 1.00 95.94 90 PHE A CA 1
ATOM 646 C C . PHE A 1 90 ? -17.871 8.161 10.942 1.00 95.94 90 PHE A C 1
ATOM 648 O O . PHE A 1 90 ? -17.984 9.160 11.645 1.00 95.94 90 PHE A O 1
ATOM 655 N N . GLY A 1 91 ? -17.996 8.212 9.615 1.00 95.81 91 GLY A N 1
ATOM 656 C CA . GLY A 1 91 ? -18.157 9.458 8.874 1.00 95.81 91 GLY A CA 1
ATOM 657 C C . GLY A 1 91 ? -16.840 10.211 8.660 1.00 95.81 91 GLY A C 1
ATOM 658 O O . GLY A 1 91 ? -15.757 9.788 9.073 1.00 95.81 91 GLY A O 1
ATOM 659 N N . CYS A 1 92 ? -16.933 11.344 7.966 1.00 96.50 92 CYS A N 1
ATOM 660 C CA . CYS A 1 92 ? -15.776 12.162 7.592 1.00 96.50 92 CYS A CA 1
ATOM 661 C C . CYS A 1 92 ? -15.463 13.285 8.591 1.00 96.50 92 CYS A C 1
ATOM 663 O O . CYS A 1 92 ? -14.399 13.893 8.472 1.00 96.50 92 CYS A O 1
ATOM 665 N N . ASP A 1 93 ? -16.321 13.517 9.587 1.00 96.69 93 ASP A N 1
ATOM 666 C CA . ASP A 1 93 ? -16.173 14.596 10.576 1.00 96.69 93 ASP A CA 1
ATOM 667 C C . ASP A 1 93 ? -14.892 14.451 11.410 1.00 96.69 93 ASP A C 1
ATOM 669 O O . ASP A 1 93 ? -14.343 15.441 11.880 1.00 96.69 93 ASP A O 1
ATOM 673 N N . VAL A 1 94 ? -14.337 13.233 11.509 1.00 95.19 94 VAL A N 1
ATOM 674 C CA . VAL A 1 94 ? -13.013 12.948 12.103 1.00 95.19 94 VAL A CA 1
ATOM 675 C C . VAL A 1 94 ? -11.885 13.800 11.504 1.00 95.19 94 VAL A C 1
ATOM 677 O O . VAL A 1 94 ? -10.856 14.010 12.145 1.00 95.19 94 VAL A O 1
ATOM 680 N N . ARG A 1 95 ? -12.053 14.303 10.273 1.00 94.06 95 ARG A N 1
ATOM 681 C CA . ARG A 1 95 ? -11.101 15.228 9.639 1.00 94.06 95 ARG A CA 1
ATOM 682 C C . ARG A 1 95 ? -11.024 16.574 10.363 1.00 94.06 95 ARG A C 1
ATOM 684 O O . ARG A 1 95 ? -9.995 17.232 10.262 1.00 94.06 95 ARG A O 1
ATOM 691 N N . GLU A 1 96 ? -12.085 16.954 11.066 1.00 96.75 96 GLU A N 1
ATOM 692 C CA . GLU A 1 96 ? -12.190 18.185 11.852 1.00 96.75 96 GLU A CA 1
ATOM 693 C C . GLU A 1 96 ? -12.066 17.900 13.352 1.00 96.75 96 GLU A C 1
ATOM 695 O O . GLU A 1 96 ? -11.324 18.581 14.056 1.00 96.75 96 GLU A O 1
ATOM 700 N N . THR A 1 97 ? -12.757 16.868 13.844 1.00 96.44 97 THR A N 1
ATOM 701 C CA . THR A 1 97 ? -12.865 16.559 15.281 1.00 96.44 97 THR A CA 1
ATOM 702 C C . THR A 1 97 ? -11.706 15.726 15.829 1.00 96.44 97 THR A C 1
ATOM 704 O O . THR A 1 97 ? -11.514 15.657 17.044 1.00 96.44 97 THR A O 1
ATOM 707 N N . GLY A 1 98 ? -10.907 15.120 14.948 1.00 96.19 98 GLY A N 1
ATOM 708 C CA . GLY A 1 98 ? -9.787 14.263 15.319 1.00 96.19 98 GLY A CA 1
ATOM 709 C C . GLY A 1 98 ? -10.210 12.872 15.802 1.00 96.19 98 GLY A C 1
ATOM 710 O O . GLY A 1 98 ? -11.372 12.581 16.080 1.00 96.19 98 GLY A O 1
ATOM 711 N N . ILE A 1 99 ? -9.235 11.968 15.900 1.00 95.88 99 ILE A N 1
ATOM 712 C CA . ILE A 1 99 ? -9.476 10.562 16.269 1.00 95.88 99 ILE A CA 1
ATOM 713 C C . ILE A 1 99 ? -9.914 10.385 17.728 1.00 95.88 99 ILE A C 1
ATOM 715 O O . ILE A 1 99 ? -10.522 9.372 18.052 1.00 95.88 99 ILE A O 1
ATOM 719 N N . GLN A 1 100 ? -9.625 11.351 18.605 1.00 95.69 100 GLN A N 1
ATOM 720 C CA . GLN A 1 100 ? -10.012 11.311 20.019 1.00 95.69 100 GLN A CA 1
ATOM 721 C C . GLN A 1 100 ? -11.529 11.436 20.209 1.00 95.69 100 GLN A C 1
ATOM 723 O O . GLN A 1 100 ? -12.045 11.027 21.245 1.00 95.69 100 GLN A O 1
ATOM 728 N N . ALA A 1 101 ? -12.235 11.986 19.2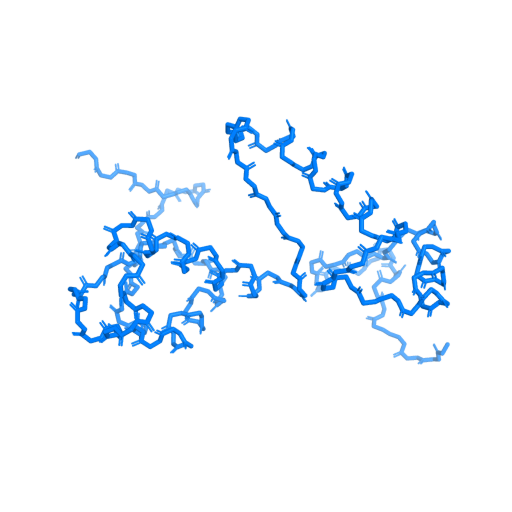16 1.00 96.00 101 ALA A N 1
ATOM 729 C CA . ALA A 1 101 ? -13.692 12.058 19.199 1.00 96.00 101 ALA A CA 1
ATOM 730 C C . ALA A 1 101 ? -14.352 10.727 18.784 1.00 96.00 101 ALA A C 1
ATOM 732 O O . ALA A 1 101 ? -15.572 10.593 18.875 1.00 96.00 101 ALA A O 1
ATOM 733 N N . LEU A 1 102 ? -13.569 9.745 18.321 1.00 95.69 102 LEU A N 1
ATOM 734 C CA . LEU A 1 102 ? -14.062 8.434 17.910 1.00 95.69 102 LEU A CA 1
ATOM 735 C C . LEU A 1 102 ? -14.030 7.427 19.070 1.00 95.69 102 LEU A C 1
ATOM 737 O O . LEU A 1 102 ? -13.195 7.540 19.972 1.00 95.69 102 LEU A O 1
ATOM 741 N N . PRO A 1 103 ? -14.902 6.400 19.054 1.00 95.44 103 PRO A N 1
ATOM 742 C CA . PRO A 1 103 ? -14.801 5.303 20.007 1.00 95.44 103 PRO A CA 1
ATOM 743 C C . PRO A 1 103 ? -13.491 4.528 19.817 1.00 95.44 103 PRO A C 1
ATOM 745 O O . PRO A 1 103 ? -12.855 4.575 18.760 1.00 95.44 103 PRO A O 1
ATOM 748 N N . ARG A 1 104 ? -13.113 3.745 20.835 1.00 94.50 104 ARG A N 1
ATOM 749 C CA . ARG A 1 104 ? -12.029 2.765 20.690 1.00 94.50 104 ARG A CA 1
ATOM 750 C C . ARG A 1 104 ? -12.368 1.795 19.561 1.00 94.50 104 ARG A C 1
ATOM 752 O O . ARG A 1 104 ? -13.485 1.286 19.495 1.00 94.50 104 ARG A O 1
ATOM 759 N N . ILE A 1 105 ? -11.390 1.537 18.701 1.00 95.81 105 ILE A N 1
ATOM 760 C CA . ILE A 1 105 ? -11.524 0.614 17.575 1.00 95.81 105 ILE A CA 1
ATOM 761 C C . ILE A 1 105 ? -10.788 -0.693 17.856 1.00 95.81 105 ILE A C 1
ATOM 763 O O . ILE A 1 105 ? -9.842 -0.726 18.641 1.00 95.81 105 ILE A O 1
ATOM 767 N N . ALA A 1 106 ? -11.206 -1.739 17.154 1.00 96.44 106 ALA A N 1
ATOM 768 C CA . ALA A 1 106 ? -10.525 -3.020 17.092 1.00 96.44 106 ALA A CA 1
ATOM 769 C C . ALA A 1 106 ? -10.230 -3.352 15.625 1.00 96.44 106 ALA A C 1
ATOM 771 O O . ALA A 1 106 ? -11.119 -3.285 14.773 1.00 96.44 106 ALA A O 1
ATOM 772 N N . VAL A 1 107 ? -8.983 -3.710 15.332 1.00 96.75 107 VAL A N 1
ATOM 773 C CA . VAL A 1 107 ? -8.533 -4.193 14.026 1.00 96.75 107 VAL A CA 1
ATOM 774 C C . VAL A 1 107 ? -8.099 -5.638 14.183 1.00 96.75 107 VAL A C 1
ATOM 776 O O . VAL A 1 107 ? -7.131 -5.944 14.876 1.00 96.75 107 VAL A O 1
ATOM 779 N N . TYR A 1 108 ? -8.824 -6.532 13.523 1.00 95.94 108 TYR A N 1
ATOM 780 C CA . TYR A 1 108 ? -8.566 -7.961 13.585 1.00 95.94 108 TYR A CA 1
ATOM 781 C C . TYR A 1 108 ? -7.609 -8.377 12.475 1.00 95.94 108 TYR A C 1
ATOM 783 O O . TYR A 1 108 ? -7.821 -8.068 11.302 1.00 95.94 108 TYR A O 1
ATOM 791 N N . VAL A 1 109 ? -6.544 -9.081 12.845 1.00 95.38 109 VAL A N 1
ATOM 792 C CA . VAL A 1 109 ? -5.527 -9.573 11.908 1.00 95.38 109 VAL A CA 1
ATOM 793 C C . VAL A 1 109 ? -5.190 -11.018 12.227 1.00 95.38 109 VAL A C 1
ATOM 795 O O . VAL A 1 109 ? -5.381 -11.469 13.350 1.00 95.38 109 VAL A O 1
ATOM 798 N N . ARG A 1 110 ? -4.616 -11.750 11.274 1.00 93.94 110 ARG A N 1
ATOM 799 C CA . ARG A 1 110 ? -4.064 -13.078 11.563 1.00 93.94 110 ARG A CA 1
ATOM 800 C C . ARG A 1 110 ? -2.615 -12.988 12.019 1.00 93.94 110 ARG A C 1
ATOM 802 O O . ARG A 1 110 ? -1.909 -12.021 11.700 1.00 93.94 110 ARG A O 1
ATOM 809 N N . ARG A 1 111 ? -2.122 -14.048 12.656 1.00 89.12 111 ARG A N 1
ATOM 810 C CA . ARG A 1 111 ? -0.686 -14.211 12.908 1.00 89.12 111 ARG A CA 1
ATOM 811 C C . ARG A 1 111 ? 0.099 -14.207 11.585 1.00 89.12 111 ARG A C 1
ATOM 813 O O . ARG A 1 111 ? -0.311 -14.808 10.593 1.00 89.12 111 ARG A O 1
ATOM 820 N N . GLY A 1 112 ? 1.224 -13.489 11.565 1.00 88.06 112 GLY A N 1
ATOM 821 C CA . GLY A 1 112 ? 2.058 -13.322 10.367 1.00 88.06 112 GLY A CA 1
ATOM 822 C C . GLY A 1 112 ? 1.554 -12.272 9.368 1.00 88.06 112 GLY A C 1
ATOM 823 O O . GLY A 1 112 ? 2.084 -12.188 8.263 1.00 88.06 112 GLY A O 1
ATOM 824 N N . THR A 1 113 ? 0.549 -11.466 9.732 1.00 93.19 113 THR A N 1
ATOM 825 C CA . THR A 1 113 ? 0.160 -10.284 8.945 1.00 93.19 113 THR A CA 1
ATOM 826 C C . THR A 1 113 ? 1.333 -9.308 8.833 1.00 93.19 113 THR A C 1
ATOM 828 O O . THR A 1 113 ? 2.102 -9.128 9.778 1.00 93.19 113 THR A O 1
ATOM 831 N N . HIS A 1 114 ? 1.476 -8.673 7.667 1.00 94.31 114 HIS A N 1
ATOM 832 C CA . HIS A 1 114 ? 2.573 -7.749 7.403 1.00 94.31 114 HIS A CA 1
ATOM 833 C C . HIS A 1 114 ? 2.585 -6.582 8.407 1.00 94.31 114 HIS A C 1
ATOM 835 O O . HIS A 1 114 ? 1.547 -5.996 8.721 1.00 94.31 114 HIS A O 1
ATOM 841 N N . SER A 1 115 ? 3.778 -6.199 8.873 1.00 95.50 115 SER A N 1
ATOM 842 C CA . SER A 1 115 ? 3.954 -5.183 9.926 1.00 95.50 115 SER A CA 1
ATOM 843 C C . SER A 1 115 ? 3.451 -3.782 9.548 1.00 95.50 115 SER A C 1
ATOM 845 O O . SER A 1 115 ? 3.314 -2.926 10.420 1.00 95.50 115 SER A O 1
ATOM 847 N N . CYS A 1 116 ? 3.137 -3.533 8.268 1.00 96.69 116 CYS A N 1
ATOM 848 C CA . CYS A 1 116 ? 2.569 -2.258 7.822 1.00 96.69 116 CYS A CA 1
ATOM 849 C C . CYS A 1 116 ? 1.225 -1.929 8.480 1.00 96.69 116 CYS A C 1
ATOM 851 O O . CYS A 1 116 ? 0.933 -0.748 8.621 1.00 96.69 116 CYS A O 1
ATOM 853 N N . ILE A 1 117 ? 0.440 -2.921 8.919 1.00 97.56 117 ILE A N 1
ATOM 854 C CA . ILE A 1 117 ? -0.831 -2.666 9.613 1.00 97.56 117 ILE A CA 1
ATOM 855 C C . ILE A 1 117 ? -0.582 -1.956 10.947 1.00 97.56 117 ILE A C 1
ATOM 857 O O . ILE A 1 117 ? -1.185 -0.920 11.207 1.00 97.56 117 ILE A O 1
ATOM 861 N N . GLY A 1 118 ? 0.356 -2.460 11.757 1.00 97.25 118 GLY A N 1
ATOM 862 C CA . GLY A 1 118 ? 0.724 -1.814 13.019 1.00 97.25 118 GLY A CA 1
ATOM 863 C C . GLY A 1 118 ? 1.296 -0.420 12.807 1.00 97.25 118 GLY A C 1
ATOM 864 O O . GLY A 1 118 ? 0.800 0.535 13.396 1.00 97.25 118 GLY A O 1
ATOM 865 N N . LYS A 1 119 ? 2.229 -0.276 11.859 1.00 97.69 119 LYS A N 1
ATOM 866 C CA . LYS A 1 119 ? 2.793 1.033 11.490 1.00 97.69 119 LYS A CA 1
ATOM 867 C C . LYS A 1 119 ? 1.725 2.022 11.019 1.00 97.69 119 LYS A C 1
ATOM 869 O O . LYS A 1 119 ? 1.816 3.208 11.315 1.00 97.69 119 LYS A O 1
ATOM 874 N N . ALA A 1 120 ? 0.716 1.552 10.286 1.00 98.12 120 ALA A N 1
ATOM 875 C CA . ALA A 1 120 ? -0.390 2.394 9.853 1.00 98.12 120 ALA A CA 1
ATOM 876 C C . ALA A 1 120 ? -1.234 2.860 11.046 1.00 98.12 120 ALA A C 1
ATOM 878 O O . ALA A 1 120 ? -1.549 4.041 11.125 1.00 98.12 120 ALA A O 1
ATOM 879 N N . LEU A 1 121 ? -1.548 1.981 12.001 1.00 97.94 121 LEU A N 1
ATOM 880 C CA . LEU A 1 121 ? -2.305 2.349 13.204 1.00 97.94 121 LEU A CA 1
ATOM 881 C C . LEU A 1 121 ? -1.530 3.285 14.136 1.00 97.94 121 LEU A C 1
ATOM 883 O O . LEU A 1 121 ? -2.128 4.198 14.705 1.00 97.94 121 LEU A O 1
ATOM 887 N N . GLU A 1 122 ? -0.214 3.107 14.254 1.00 97.56 122 GLU A N 1
ATOM 888 C CA . GLU A 1 122 ? 0.679 4.059 14.926 1.00 97.56 122 GLU A CA 1
ATOM 889 C C . GLU A 1 122 ? 0.617 5.433 14.246 1.00 97.56 122 GLU A C 1
ATOM 891 O O . GLU A 1 122 ? 0.322 6.432 14.899 1.00 97.56 122 GLU A O 1
ATOM 896 N N . ALA A 1 123 ? 0.814 5.481 12.923 1.00 97.38 123 ALA A N 1
ATOM 897 C CA . ALA A 1 123 ? 0.801 6.722 12.148 1.00 97.38 123 ALA A CA 1
ATOM 898 C C . ALA A 1 123 ? -0.569 7.421 12.153 1.00 97.38 123 ALA A C 1
ATOM 900 O O . ALA A 1 123 ? -0.645 8.647 12.140 1.00 97.38 123 ALA A O 1
ATOM 901 N N . MET A 1 124 ? -1.656 6.648 12.186 1.00 96.69 124 MET A N 1
ATOM 902 C CA . MET A 1 124 ? -3.028 7.154 12.266 1.00 96.69 124 MET A CA 1
ATOM 903 C C . MET A 1 124 ? -3.444 7.551 13.690 1.00 96.69 124 MET A C 1
ATOM 905 O O . MET A 1 124 ? -4.542 8.076 13.857 1.00 96.69 124 MET A O 1
ATOM 909 N N . GLY A 1 125 ? -2.598 7.306 14.699 1.00 96.50 125 GLY A N 1
ATOM 910 C CA . GLY A 1 125 ? -2.816 7.684 16.098 1.00 96.50 125 GLY A CA 1
ATOM 911 C C . GLY A 1 125 ? -3.713 6.739 16.907 1.00 96.50 125 GLY A C 1
ATOM 912 O O . GLY A 1 125 ? -4.098 7.074 18.025 1.00 96.50 125 GLY A O 1
ATOM 913 N N . TYR A 1 126 ? -4.036 5.557 16.379 1.00 96.88 126 TYR A N 1
ATOM 914 C CA . TYR A 1 126 ? -4.816 4.538 17.093 1.00 96.88 126 TYR A CA 1
ATOM 915 C C . TYR A 1 126 ? -3.969 3.658 18.017 1.00 96.88 126 TYR A C 1
ATOM 917 O O . TYR A 1 126 ? -4.489 3.108 18.986 1.00 96.88 126 TYR A O 1
ATOM 925 N N . GLY A 1 127 ? -2.670 3.544 17.730 1.00 96.75 127 GLY A N 1
ATOM 926 C CA . GLY A 1 127 ? -1.755 2.677 18.468 1.00 96.75 127 GLY A CA 1
ATOM 927 C C . GLY A 1 127 ? -1.960 1.187 18.171 1.00 96.75 127 GLY A C 1
ATOM 928 O O . GLY A 1 127 ? -2.971 0.759 17.614 1.00 96.75 127 GLY A O 1
ATOM 929 N N . THR A 1 128 ? -0.967 0.376 18.531 1.00 96.69 128 THR A N 1
ATOM 930 C CA . THR A 1 128 ? -0.951 -1.072 18.258 1.00 96.69 128 THR A CA 1
ATOM 931 C C . THR A 1 128 ? -1.837 -1.887 19.196 1.00 96.69 128 THR A C 1
ATOM 933 O O . THR A 1 128 ? -2.218 -2.994 18.833 1.00 96.69 128 THR A O 1
ATOM 936 N N . GLU A 1 129 ? -2.249 -1.331 20.339 1.00 97.12 129 GLU A N 1
ATOM 937 C CA . GLU A 1 129 ? -3.233 -1.944 21.249 1.00 97.12 129 GLU A CA 1
ATOM 938 C C . GLU A 1 129 ? -4.614 -2.133 20.598 1.00 97.12 129 GLU A C 1
ATOM 940 O O . GLU A 1 129 ? -5.427 -2.916 21.078 1.00 97.12 129 GLU A O 1
ATOM 945 N N . ALA A 1 130 ? -4.889 -1.443 19.485 1.00 97.00 130 ALA A N 1
ATOM 946 C CA . ALA A 1 130 ? -6.086 -1.674 18.682 1.00 97.00 130 ALA A CA 1
ATOM 947 C C . ALA A 1 130 ? -6.040 -3.000 17.895 1.00 97.00 130 ALA A C 1
ATOM 949 O O . ALA A 1 130 ? -7.041 -3.380 17.289 1.00 97.00 130 ALA A O 1
ATOM 950 N N . ILE A 1 131 ? -4.894 -3.691 17.839 1.00 97.44 131 ILE A N 1
ATOM 951 C CA . ILE A 1 131 ? -4.724 -4.917 17.054 1.00 97.44 131 ILE A CA 1
ATOM 952 C C . ILE A 1 131 ? -5.113 -6.136 17.882 1.00 97.44 131 ILE A C 1
ATOM 954 O O . ILE A 1 131 ? -4.501 -6.442 18.902 1.00 97.44 131 ILE A O 1
ATOM 958 N N . HIS A 1 132 ? -6.060 -6.907 17.359 1.00 96.88 132 HIS A N 1
ATOM 959 C CA . HIS A 1 132 ? -6.460 -8.189 17.921 1.00 96.88 132 HIS A CA 1
ATOM 960 C C . HIS A 1 132 ? -6.082 -9.312 16.956 1.00 96.88 132 HIS A C 1
ATOM 962 O O . HIS A 1 132 ? -6.571 -9.378 15.827 1.00 96.88 132 HIS A O 1
ATOM 968 N N . VAL A 1 133 ? -5.193 -10.203 17.394 1.00 94.81 133 VAL A N 1
ATOM 969 C CA . VAL A 1 133 ? -4.787 -11.355 16.584 1.00 94.81 133 VAL A CA 1
ATOM 970 C C . VAL A 1 133 ? -5.843 -12.452 16.694 1.00 94.81 133 VAL A C 1
ATOM 972 O O . VAL A 1 133 ? -6.153 -12.909 17.790 1.00 94.81 133 VAL A O 1
ATOM 9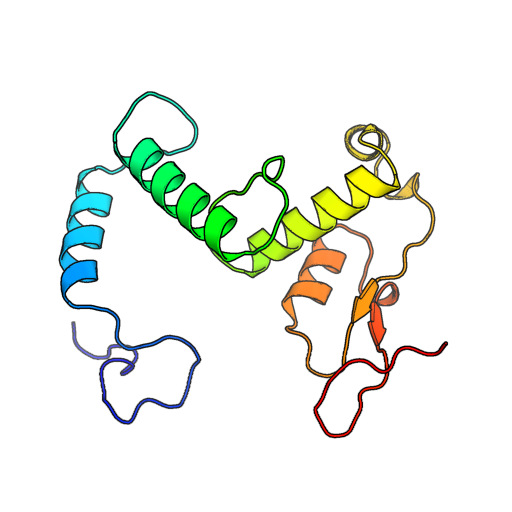75 N N . VAL A 1 134 ? -6.384 -12.866 15.553 1.00 94.69 134 VAL A N 1
ATOM 976 C CA . VAL A 1 134 ? -7.327 -13.980 15.424 1.00 94.69 134 VAL A CA 1
ATOM 977 C C . VAL A 1 134 ? -6.551 -15.268 15.155 1.00 94.69 134 VAL A C 1
ATOM 979 O O . VAL A 1 134 ? -5.573 -15.269 14.399 1.00 94.69 134 VAL A O 1
ATOM 982 N N . GLU A 1 135 ? -7.001 -16.355 15.781 1.00 92.81 135 GLU A N 1
ATOM 983 C CA . GLU A 1 135 ? -6.465 -17.699 15.563 1.00 92.81 135 GLU A CA 1
ATOM 984 C C . GLU A 1 135 ? -6.648 -18.149 14.111 1.00 92.81 135 GLU A C 1
ATOM 986 O O . GLU A 1 135 ? -7.594 -17.748 13.422 1.00 92.81 135 GLU A O 1
ATOM 991 N N . THR A 1 136 ? -5.728 -18.993 13.652 1.00 93.44 136 THR A N 1
ATOM 992 C CA . THR A 1 136 ? -5.745 -19.546 12.298 1.00 93.44 136 THR A CA 1
ATOM 993 C C . THR A 1 136 ? -5.850 -21.063 12.308 1.00 93.44 136 THR A C 1
ATOM 995 O O . 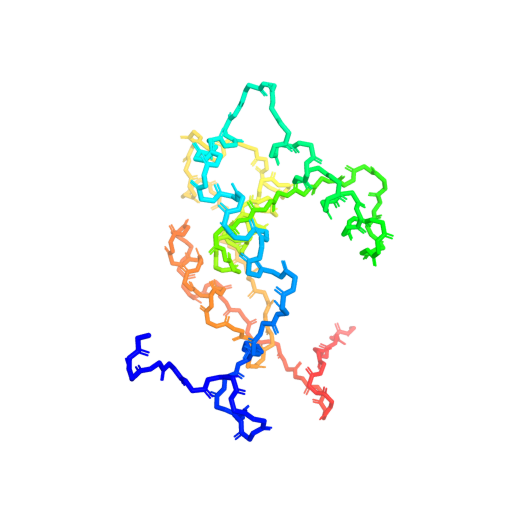THR A 1 136 ? -5.404 -21.694 13.263 1.00 93.44 136 THR A O 1
ATOM 998 N N . ASP A 1 137 ? -6.424 -21.629 11.248 1.00 92.31 137 ASP A N 1
ATOM 999 C CA . ASP A 1 137 ? -6.355 -23.067 10.972 1.00 92.31 137 ASP A CA 1
ATOM 1000 C C . ASP A 1 137 ? -4.951 -23.488 10.494 1.00 92.31 137 ASP A C 1
ATOM 1002 O O . ASP A 1 137 ? -4.030 -22.664 10.390 1.00 92.31 137 ASP A O 1
ATOM 1006 N N . ASP A 1 138 ? -4.788 -24.782 10.211 1.00 92.81 138 ASP A N 1
ATOM 1007 C CA . ASP A 1 138 ? -3.526 -25.367 9.745 1.00 92.81 138 ASP A CA 1
ATOM 1008 C C . ASP A 1 138 ? -3.114 -24.826 8.359 1.00 92.81 138 ASP A C 1
ATOM 1010 O O . ASP A 1 138 ? -1.928 -24.796 8.018 1.00 92.81 138 ASP A O 1
ATOM 1014 N N . GLU A 1 139 ? -4.069 -24.313 7.577 1.00 91.31 139 GLU A N 1
ATOM 1015 C CA . GLU A 1 139 ? -3.850 -23.620 6.306 1.00 91.31 139 GLU A CA 1
ATOM 1016 C C . GLU A 1 139 ? -3.603 -22.106 6.453 1.00 91.31 139 GLU A C 1
ATOM 1018 O O . GLU A 1 139 ? -3.566 -21.380 5.450 1.00 91.31 139 GLU A O 1
ATOM 1023 N N . MET A 1 140 ? -3.394 -21.606 7.676 1.00 88.25 140 MET A N 1
ATOM 1024 C CA . MET A 1 140 ? -3.146 -20.191 7.988 1.00 88.25 140 MET A CA 1
ATOM 1025 C C . MET A 1 140 ? -4.306 -19.245 7.615 1.00 88.25 140 MET A C 1
ATOM 1027 O O . MET A 1 140 ? -4.095 -18.034 7.435 1.00 88.25 140 MET A O 1
ATOM 1031 N N . ARG A 1 141 ? -5.535 -19.755 7.511 1.00 90.19 141 ARG A N 1
ATOM 1032 C CA . ARG A 1 141 ? -6.759 -18.966 7.301 1.00 90.19 141 ARG A CA 1
ATOM 1033 C C . ARG A 1 141 ? -7.342 -18.570 8.652 1.00 90.19 141 ARG A C 1
ATOM 1035 O O . ARG A 1 141 ? -7.220 -19.303 9.623 1.00 90.19 141 ARG A O 1
ATOM 1042 N N . MET A 1 142 ? -7.963 -17.393 8.735 1.00 92.12 142 MET A N 1
ATOM 1043 C CA . MET A 1 142 ? -8.605 -16.955 9.981 1.00 92.12 142 MET A CA 1
ATOM 1044 C C . MET A 1 142 ? -9.790 -17.861 10.315 1.00 92.12 142 MET A C 1
ATOM 1046 O O . MET A 1 142 ? -10.660 -18.065 9.468 1.00 92.12 142 MET A O 1
ATOM 1050 N N . VAL A 1 143 ? -9.856 -18.343 11.555 1.00 88.81 143 VAL A N 1
ATOM 1051 C CA . VAL A 1 143 ? -10.995 -19.138 12.025 1.00 88.81 143 VAL A CA 1
ATOM 1052 C C . VAL A 1 143 ? -12.149 -18.193 12.359 1.00 88.81 143 VAL A C 1
ATOM 1054 O O . VAL A 1 143 ? -12.057 -17.402 13.302 1.00 88.81 143 VAL A O 1
ATOM 1057 N N . SER A 1 144 ? -13.253 -18.263 11.611 1.00 77.31 144 SER A N 1
ATOM 1058 C CA . SER A 1 144 ? -14.477 -17.560 11.999 1.00 77.31 144 SER A CA 1
ATOM 1059 C C . SER A 1 144 ? -15.120 -18.305 13.164 1.00 77.31 144 SER A C 1
ATOM 1061 O O . SER A 1 144 ? -15.611 -19.422 13.002 1.00 77.31 144 SER A O 1
ATOM 1063 N N . ARG A 1 145 ? -15.131 -17.696 14.350 1.00 64.12 145 ARG A N 1
ATOM 1064 C CA . ARG A 1 145 ? -16.008 -18.163 15.427 1.00 64.12 145 ARG A CA 1
ATOM 1065 C C . ARG A 1 145 ? -17.434 -17.762 15.046 1.00 64.12 145 ARG A C 1
ATOM 1067 O O . ARG A 1 145 ? -17.740 -16.573 15.059 1.00 64.12 145 ARG A O 1
ATOM 1074 N N . HIS A 1 146 ? -18.239 -18.734 14.620 1.00 48.03 146 HIS A N 1
ATOM 1075 C CA . HIS A 1 146 ? -19.694 -18.592 14.589 1.00 48.03 146 HIS A CA 1
ATOM 1076 C C . HIS A 1 146 ? -20.244 -18.567 16.015 1.00 48.03 146 HIS A C 1
ATOM 1078 O O . HIS A 1 146 ? -19.685 -19.298 16.866 1.00 48.03 146 HIS A O 1
#

Organism: NCBI:txid2035344

Sequence (146 aa):
MPYATGNTHPRFFGWVHGAGLPVSVGAELVAATMNSNCGGRDHGAIEVERAVLDWLLAVSGLPDSASAILTTGTSQATILALTAARNKQFGCDVRETGIQALPRIAVYVRRGTHSCIGKALEAMGYGTEAIHVVETDDEMRMVSRH

Foldseek 3Di:
DPPPPCQLPPPPPPDDDHNDDPVVVVVVVVCVVCVDDCPDDDDVVVVVQVVVFVVCCVPVPDDPPDGDGDDPDPLVVLLVVVVVVCCVVPNDCCVPVPPVPPDQAADEDEPPPDCSNQVSCVVSVNHPVSYDYADADPVRHGDDDD